Protein AF-A0A6P0NSG4-F1 (afdb_monomer)

Foldseek 3Di:
DPPQDDDDDDDDDPPHPPDDDDPVVVVVVVCVVVVVDDDDPDPPDD

Sequence (46 aa):
MNNYQYYLGSCLPDDASSYVRQKADEEIDQGIKAGEFCFVLNSRQN

Structure (mmCIF, N/CA/C/O backbone):
data_AF-A0A6P0NSG4-F1
#
_entry.id   AF-A0A6P0NSG4-F1
#
loop_
_atom_site.group_PDB
_atom_site.id
_atom_site.type_symbol
_atom_site.label_atom_id
_atom_site.label_alt_id
_atom_site.label_comp_id
_atom_site.label_asym_id
_atom_site.label_entity_id
_atom_site.label_seq_id
_atom_site.pdbx_PDB_ins_code
_atom_site.Cartn_x
_atom_site.Cartn_y
_atom_site.Cartn_z
_atom_site.occupancy
_atom_site.B_iso_or_equiv
_atom_site.auth_seq_id
_atom_site.auth_comp_id
_atom_site.auth_as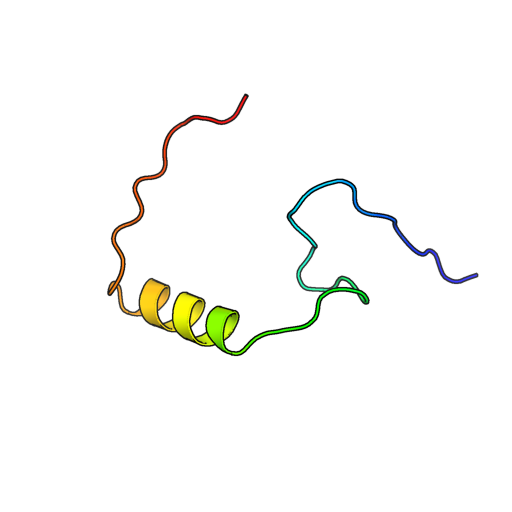ym_id
_atom_site.auth_atom_id
_atom_site.pdbx_PDB_model_num
ATOM 1 N N . MET A 1 1 ? 19.261 -14.021 -20.961 1.00 42.72 1 MET A N 1
ATOM 2 C CA . MET A 1 1 ? 19.129 -12.548 -21.001 1.00 42.72 1 MET A CA 1
ATOM 3 C C . MET A 1 1 ? 18.206 -12.149 -19.871 1.00 42.72 1 MET A C 1
ATOM 5 O O . MET A 1 1 ? 17.109 -12.683 -19.806 1.00 42.72 1 MET A O 1
ATOM 9 N N . ASN A 1 2 ? 18.681 -11.323 -18.941 1.00 63.47 2 ASN A N 1
ATOM 10 C CA . ASN A 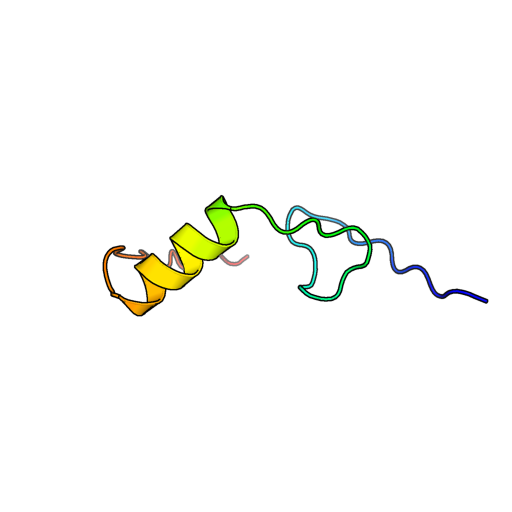1 2 ? 17.878 -10.875 -17.809 1.00 63.47 2 ASN A CA 1
ATOM 11 C C . ASN A 1 2 ? 16.899 -9.804 -18.317 1.00 63.47 2 ASN A C 1
ATOM 13 O O . ASN A 1 2 ? 17.346 -8.768 -18.809 1.00 63.47 2 ASN A O 1
ATOM 17 N N . ASN A 1 3 ? 15.595 -10.090 -18.294 1.00 71.62 3 ASN A N 1
ATOM 18 C CA . ASN A 1 3 ? 14.551 -9.159 -18.729 1.00 71.62 3 ASN A CA 1
ATOM 19 C C . ASN A 1 3 ? 14.346 -8.118 -17.619 1.00 71.62 3 ASN A C 1
ATOM 21 O O . ASN A 1 3 ? 13.445 -8.234 -16.795 1.00 71.62 3 ASN A O 1
ATOM 25 N N . TYR A 1 4 ? 15.246 -7.136 -17.549 1.00 71.94 4 TYR A N 1
ATOM 26 C CA . TYR A 1 4 ? 15.131 -6.043 -16.591 1.00 71.94 4 TYR A CA 1
ATOM 27 C C . TYR A 1 4 ? 14.016 -5.096 -17.039 1.00 71.94 4 TYR A C 1
ATOM 29 O O . TYR A 1 4 ? 14.158 -4.374 -18.028 1.00 71.94 4 TYR A O 1
ATOM 37 N N . GLN A 1 5 ? 12.898 -5.120 -16.320 1.00 77.00 5 GLN A N 1
ATOM 38 C CA . GLN A 1 5 ? 11.764 -4.244 -16.572 1.00 77.00 5 GLN A CA 1
ATOM 39 C C . GLN A 1 5 ? 11.983 -2.913 -15.852 1.00 77.00 5 GLN A C 1
ATOM 41 O O . GLN A 1 5 ? 12.068 -2.854 -14.628 1.00 77.00 5 GLN A O 1
ATOM 46 N N . TYR A 1 6 ? 12.106 -1.836 -16.626 1.00 81.00 6 TYR A N 1
ATOM 47 C CA . TYR A 1 6 ? 12.211 -0.488 -16.082 1.00 81.00 6 TYR A CA 1
ATOM 48 C C . TYR A 1 6 ? 10.813 0.055 -15.771 1.00 81.00 6 TYR A C 1
ATOM 50 O O . TYR A 1 6 ? 9.965 0.136 -16.660 1.00 81.00 6 TYR A O 1
ATOM 58 N N . TYR A 1 7 ? 10.581 0.428 -14.514 1.00 78.69 7 TYR A N 1
ATOM 59 C CA . TYR A 1 7 ? 9.314 0.990 -14.053 1.00 78.69 7 TYR A CA 1
ATOM 60 C C . TYR A 1 7 ? 9.385 2.522 -14.034 1.00 78.69 7 TYR A C 1
ATOM 62 O O . TYR A 1 7 ? 10.308 3.105 -13.467 1.00 78.69 7 TYR A O 1
ATOM 70 N N . LEU A 1 8 ? 8.402 3.173 -14.659 1.00 77.88 8 LEU A N 1
ATOM 71 C CA . LEU A 1 8 ? 8.210 4.625 -14.628 1.00 77.88 8 LEU A CA 1
ATOM 72 C C . LEU A 1 8 ? 7.185 4.972 -13.541 1.00 77.88 8 LEU A C 1
ATOM 74 O O . LEU A 1 8 ? 6.052 4.502 -13.602 1.00 77.88 8 LEU A O 1
ATOM 78 N N . GLY A 1 9 ? 7.562 5.812 -12.574 1.00 75.31 9 GLY A N 1
ATOM 79 C CA . GLY A 1 9 ? 6.677 6.283 -11.501 1.00 75.31 9 GLY A CA 1
ATOM 80 C C . GLY A 1 9 ? 7.246 6.056 -10.099 1.00 75.31 9 GLY A C 1
ATOM 81 O O . GLY A 1 9 ? 8.369 5.590 -9.937 1.00 75.31 9 GLY A O 1
ATOM 82 N N . SER A 1 10 ? 6.470 6.420 -9.077 1.00 69.69 10 SER A N 1
ATOM 83 C CA . SER A 1 10 ? 6.863 6.310 -7.662 1.00 69.69 10 SER A CA 1
ATOM 84 C C . SER A 1 10 ? 6.490 4.977 -7.008 1.00 69.69 10 SER A C 1
ATOM 86 O O . SER A 1 10 ? 6.811 4.772 -5.841 1.00 69.69 10 SER A O 1
ATOM 88 N N . CYS A 1 11 ? 5.803 4.086 -7.726 1.00 79.69 11 CYS A N 1
ATOM 89 C CA . CYS A 1 11 ? 5.410 2.774 -7.221 1.00 79.69 11 CYS A CA 1
ATOM 90 C C . CYS A 1 11 ? 6.198 1.691 -7.956 1.00 79.69 11 CYS A C 1
ATOM 92 O O . CYS A 1 11 ? 6.132 1.593 -9.182 1.00 79.69 11 CYS A O 1
ATOM 94 N N . LEU A 1 12 ? 6.928 0.883 -7.194 1.00 85.25 12 LEU A N 1
ATOM 95 C CA . LEU A 1 12 ? 7.559 -0.339 -7.674 1.00 85.25 12 LEU A CA 1
ATOM 96 C C . LEU A 1 12 ? 6.693 -1.541 -7.276 1.00 85.25 12 LEU A C 1
ATOM 98 O O . LEU A 1 12 ? 6.068 -1.495 -6.214 1.00 85.25 12 LEU A O 1
ATOM 102 N N . PRO A 1 13 ? 6.657 -2.604 -8.093 1.00 84.00 13 PRO A N 1
ATOM 103 C CA . PRO A 1 13 ? 6.150 -3.901 -7.657 1.00 84.00 13 PRO A CA 1
ATOM 104 C C . PRO A 1 13 ? 6.889 -4.415 -6.420 1.00 84.00 13 PRO A C 1
ATOM 106 O O . PRO A 1 13 ? 8.060 -4.092 -6.212 1.00 84.00 13 PRO A O 1
ATOM 109 N N . ASP A 1 14 ? 6.217 -5.247 -5.628 1.00 80.69 14 ASP A N 1
ATOM 110 C CA . ASP A 1 14 ? 6.776 -5.860 -4.420 1.00 80.69 14 ASP A CA 1
ATOM 111 C C . ASP A 1 14 ? 7.957 -6.798 -4.715 1.00 80.69 14 ASP A C 1
ATOM 113 O O . ASP A 1 14 ? 8.878 -6.910 -3.906 1.00 80.69 14 ASP A O 1
ATOM 117 N N . ASP A 1 15 ? 7.963 -7.422 -5.894 1.00 83.25 15 ASP A N 1
ATOM 118 C CA . ASP A 1 15 ? 9.006 -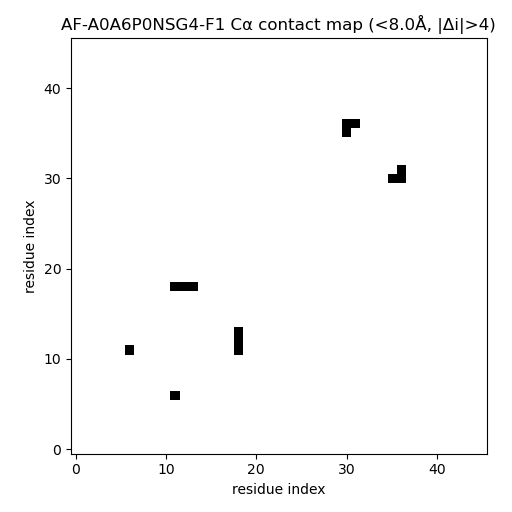8.332 -6.367 1.00 83.25 15 ASP A CA 1
ATOM 119 C C . ASP A 1 15 ? 10.097 -7.636 -7.199 1.00 83.25 15 ASP A C 1
ATOM 121 O O . ASP A 1 15 ? 11.027 -8.286 -7.691 1.00 83.25 15 ASP A O 1
ATOM 125 N N . ALA A 1 16 ? 10.019 -6.310 -7.361 1.00 86.56 16 ALA A N 1
ATOM 126 C CA . ALA A 1 16 ? 10.996 -5.575 -8.145 1.00 86.56 16 ALA A CA 1
ATOM 127 C C . ALA A 1 16 ? 12.382 -5.688 -7.503 1.00 86.56 16 ALA A C 1
ATOM 129 O O . ALA A 1 16 ? 12.596 -5.305 -6.356 1.00 86.56 16 ALA A O 1
ATOM 130 N N . SER A 1 17 ? 13.375 -6.121 -8.282 1.00 85.25 17 SER A N 1
ATOM 131 C CA . SER A 1 17 ? 14.749 -6.290 -7.787 1.00 85.25 17 SER A CA 1
ATOM 132 C C . SER A 1 17 ? 15.395 -4.989 -7.289 1.00 85.25 17 SER A C 1
ATOM 134 O O . SER A 1 17 ? 16.417 -5.031 -6.611 1.00 85.25 17 SER A O 1
ATOM 136 N N . SER A 1 18 ? 14.846 -3.834 -7.674 1.00 85.12 18 SER A N 1
ATOM 137 C CA . SER A 1 18 ? 15.272 -2.503 -7.231 1.00 85.12 18 SER A CA 1
ATOM 138 C C . SER A 1 18 ? 14.505 -1.982 -6.011 1.00 85.12 18 SER A C 1
ATOM 140 O O . SER A 1 18 ? 14.830 -0.904 -5.518 1.00 85.12 18 SER A O 1
ATOM 142 N N . TYR A 1 19 ? 13.472 -2.689 -5.549 1.00 85.94 19 TYR A N 1
ATOM 143 C CA . TYR A 1 19 ? 12.727 -2.319 -4.354 1.00 85.94 19 TYR A CA 1
ATOM 144 C C . TYR A 1 19 ? 13.510 -2.738 -3.107 1.00 85.94 19 TYR A C 1
ATOM 146 O O . TYR A 1 19 ? 13.906 -3.892 -2.950 1.00 85.94 19 TYR A O 1
ATOM 154 N N . VAL A 1 20 ? 13.759 -1.781 -2.214 1.00 87.50 20 VAL A N 1
ATOM 155 C CA . VAL A 1 20 ? 14.454 -2.013 -0.946 1.00 87.50 20 VAL A CA 1
ATOM 156 C C . VAL A 1 20 ? 13.443 -1.830 0.173 1.00 87.50 20 VAL A C 1
ATOM 158 O O . VAL A 1 20 ? 12.968 -0.717 0.391 1.00 87.50 20 VAL A O 1
ATOM 161 N N . ARG A 1 21 ? 13.133 -2.921 0.882 1.00 88.31 21 ARG A N 1
ATOM 162 C CA . ARG A 1 21 ? 12.198 -2.904 2.011 1.00 88.31 21 ARG A CA 1
ATOM 163 C C . ARG A 1 21 ? 12.766 -2.070 3.156 1.00 88.31 21 ARG A C 1
ATOM 165 O O . ARG A 1 21 ? 13.878 -2.316 3.627 1.00 88.31 21 ARG A O 1
ATOM 172 N N . GLN A 1 22 ? 11.992 -1.094 3.607 1.00 90.38 22 GLN A N 1
ATOM 173 C CA . GLN A 1 22 ? 12.325 -0.205 4.712 1.00 90.38 22 GLN A CA 1
ATOM 174 C C . GLN A 1 22 ? 11.512 -0.578 5.951 1.00 90.38 22 GLN A C 1
ATOM 176 O O . GLN A 1 22 ? 10.409 -1.108 5.856 1.00 90.38 22 GLN A O 1
ATOM 18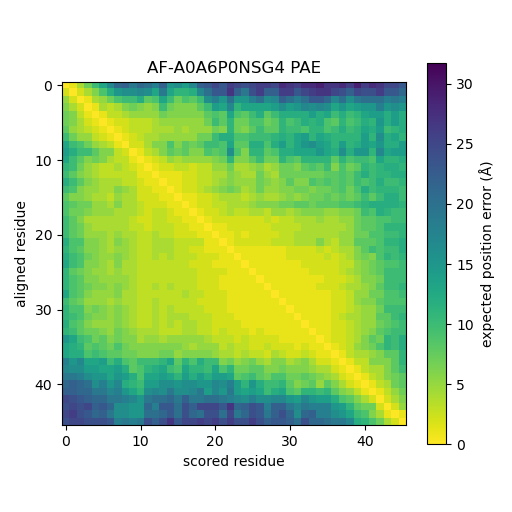1 N N . LYS A 1 23 ? 12.030 -0.245 7.138 1.00 94.81 23 LYS A N 1
ATOM 182 C CA . LYS A 1 23 ? 11.316 -0.468 8.407 1.00 94.81 23 LYS A CA 1
ATOM 183 C C . LYS A 1 23 ? 9.919 0.171 8.406 1.00 94.81 23 LYS A C 1
ATOM 185 O O . LYS A 1 23 ? 8.970 -0.427 8.898 1.00 94.81 23 LYS A O 1
ATOM 190 N N . ALA A 1 24 ? 9.801 1.354 7.802 1.00 92.00 24 ALA A N 1
ATOM 191 C CA . ALA A 1 24 ? 8.537 2.070 7.678 1.00 92.00 24 ALA A CA 1
ATOM 192 C C . ALA A 1 24 ? 7.473 1.275 6.899 1.00 92.00 24 ALA A C 1
ATOM 194 O O . ALA A 1 24 ? 6.296 1.392 7.219 1.00 92.00 24 ALA A O 1
ATOM 195 N N . ASP A 1 25 ? 7.865 0.439 5.931 1.00 91.50 25 ASP A N 1
ATOM 196 C CA . ASP A 1 25 ? 6.916 -0.383 5.167 1.00 91.50 25 ASP A CA 1
ATOM 197 C C . ASP A 1 25 ? 6.212 -1.391 6.084 1.00 91.50 25 ASP A C 1
ATOM 199 O O . ASP A 1 25 ? 5.005 -1.598 5.987 1.00 91.50 25 ASP A O 1
ATOM 203 N N . GLU A 1 26 ? 6.965 -1.995 7.010 1.00 92.94 26 GLU A N 1
ATOM 204 C CA . GLU A 1 26 ? 6.434 -2.943 7.993 1.00 92.94 26 GLU A CA 1
ATOM 205 C C . GLU A 1 26 ? 5.577 -2.255 9.052 1.00 92.94 26 GLU A C 1
ATOM 207 O O . GLU A 1 26 ? 4.501 -2.749 9.377 1.00 92.94 26 GLU A O 1
ATOM 212 N N . GLU A 1 27 ? 6.035 -1.114 9.571 1.00 95.12 27 GLU A N 1
ATOM 213 C CA . GLU A 1 27 ? 5.292 -0.321 10.557 1.00 95.12 27 GLU A CA 1
ATOM 214 C C . GLU A 1 27 ? 3.946 0.142 9.990 1.00 95.12 27 GLU A C 1
ATOM 216 O O . GLU A 1 27 ? 2.912 0.007 10.648 1.00 95.12 27 GLU A O 1
ATOM 221 N N . ILE A 1 28 ? 3.943 0.624 8.744 1.00 91.62 28 ILE A N 1
ATOM 222 C CA . ILE A 1 28 ? 2.720 1.008 8.042 1.00 91.62 28 ILE A CA 1
ATOM 223 C C . ILE A 1 28 ? 1.837 -0.224 7.839 1.00 91.62 28 ILE A C 1
ATOM 225 O O . ILE A 1 28 ? 0.700 -0.209 8.293 1.00 91.62 28 ILE A O 1
ATOM 229 N N . ASP A 1 29 ? 2.330 -1.308 7.230 1.00 91.00 29 ASP A N 1
ATOM 230 C CA . ASP A 1 29 ? 1.527 -2.516 6.974 1.00 91.00 29 ASP A CA 1
ATOM 231 C C . ASP A 1 29 ? 0.864 -3.070 8.251 1.00 91.00 29 ASP A C 1
ATOM 233 O O . ASP A 1 29 ? -0.326 -3.402 8.252 1.00 91.00 29 ASP A O 1
ATOM 237 N N . GLN A 1 30 ? 1.601 -3.110 9.363 1.00 95.31 30 GLN A N 1
ATOM 238 C CA . GLN A 1 30 ? 1.077 -3.548 10.656 1.00 95.31 30 GLN A CA 1
ATOM 239 C C . GLN A 1 30 ? 0.024 -2.586 11.213 1.00 95.31 30 GLN A C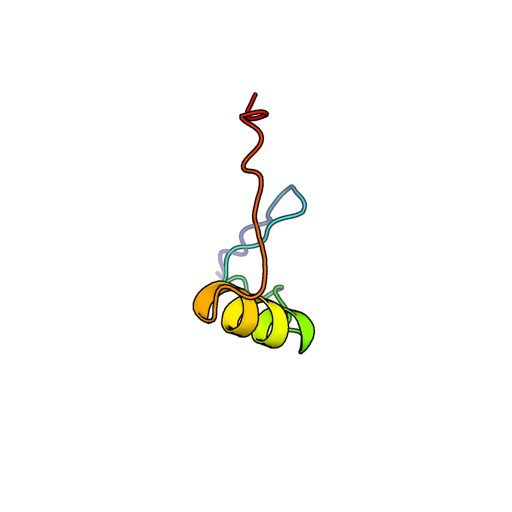 1
ATOM 241 O O . GLN A 1 30 ? -1.058 -3.038 11.593 1.00 95.31 30 GLN A O 1
ATOM 246 N N . GLY A 1 31 ? 0.289 -1.277 11.219 1.00 94.56 31 GLY A N 1
ATOM 247 C CA . GLY A 1 31 ? -0.671 -0.288 11.715 1.00 94.56 31 GLY A CA 1
ATOM 248 C C . GLY A 1 31 ? -1.942 -0.213 10.859 1.00 94.56 31 GLY A C 1
ATOM 249 O O . GLY A 1 31 ? -3.038 -0.035 11.392 1.00 94.56 31 GLY A O 1
ATOM 250 N N . ILE A 1 32 ? -1.844 -0.448 9.541 1.00 91.62 32 ILE A N 1
ATOM 251 C CA . ILE A 1 32 ? -3.013 -0.592 8.654 1.00 91.62 32 ILE A CA 1
ATOM 252 C C . ILE A 1 32 ? -3.867 -1.779 9.098 1.00 91.62 32 ILE A C 1
ATOM 254 O O . ILE A 1 32 ? -5.075 -1.632 9.288 1.00 91.62 32 ILE A O 1
ATOM 258 N N . LYS A 1 33 ? -3.250 -2.951 9.286 1.00 91.44 33 LYS A N 1
ATOM 259 C CA . LYS A 1 33 ? -3.947 -4.179 9.704 1.00 91.44 33 LYS A CA 1
ATOM 260 C C . LYS A 1 33 ? -4.562 -4.060 11.098 1.00 91.44 33 LYS A C 1
ATOM 262 O O . LYS A 1 33 ? -5.609 -4.651 11.347 1.00 91.44 33 LYS A O 1
ATOM 267 N N . ALA A 1 34 ? -3.932 -3.294 11.983 1.00 96.06 34 ALA A N 1
ATOM 268 C CA . ALA A 1 34 ? -4.427 -3.007 13.325 1.00 96.06 34 ALA A CA 1
ATOM 269 C C . ALA A 1 34 ? -5.531 -1.929 13.359 1.00 96.06 34 ALA A C 1
ATOM 271 O O . ALA A 1 34 ? -6.162 -1.741 14.397 1.00 96.06 34 ALA A O 1
ATOM 272 N N . GLY A 1 35 ? -5.797 -1.238 12.243 1.00 92.31 35 GLY A N 1
ATOM 273 C CA . GLY A 1 35 ? -6.776 -0.150 12.181 1.00 92.31 35 GLY A CA 1
ATOM 274 C C . GLY A 1 35 ? -6.309 1.144 12.857 1.00 92.31 35 GLY A C 1
ATOM 275 O O . GLY A 1 35 ? -7.137 1.978 13.214 1.00 92.31 35 GLY A O 1
ATOM 276 N N . GLU A 1 36 ? -4.997 1.325 13.037 1.00 94.31 36 GLU A N 1
ATOM 277 C CA . GLU A 1 36 ? -4.400 2.511 13.673 1.00 94.31 36 GLU A CA 1
ATOM 278 C C . GLU A 1 36 ? -4.438 3.751 12.769 1.00 94.31 36 GLU A C 1
ATOM 280 O O . GLU A 1 36 ? -4.325 4.884 13.241 1.00 94.31 36 GLU A O 1
ATOM 285 N N . PHE A 1 37 ? -4.641 3.550 11.466 1.00 87.00 37 PHE A N 1
ATOM 286 C CA . PHE A 1 37 ? -4.736 4.613 10.475 1.00 87.00 37 PHE A CA 1
ATOM 287 C C . PHE A 1 37 ? -6.130 4.663 9.847 1.00 87.00 37 PHE A C 1
ATOM 289 O O . PHE A 1 37 ? -6.730 3.639 9.521 1.00 87.00 37 PHE A O 1
ATOM 296 N N . CYS A 1 38 ? -6.623 5.878 9.604 1.00 82.69 38 CYS A N 1
ATOM 297 C CA . CYS A 1 38 ? -7.821 6.118 8.808 1.00 82.69 38 CYS A CA 1
ATOM 298 C C . CYS A 1 38 ? -7.402 6.600 7.414 1.00 82.69 38 CYS A C 1
ATOM 300 O O . CYS A 1 38 ? -6.886 7.709 7.264 1.00 82.69 38 CYS A O 1
ATOM 302 N N . PHE A 1 39 ? -7.609 5.769 6.392 1.00 73.56 39 PHE A N 1
ATOM 303 C CA . PHE A 1 39 ? -7.321 6.144 5.009 1.00 73.56 39 PHE A CA 1
ATOM 304 C C . PHE A 1 39 ? -8.543 6.791 4.378 1.00 73.56 39 PHE A C 1
ATOM 306 O O . PHE A 1 39 ? -9.579 6.155 4.189 1.00 73.56 39 PHE A O 1
ATOM 313 N N . VAL A 1 40 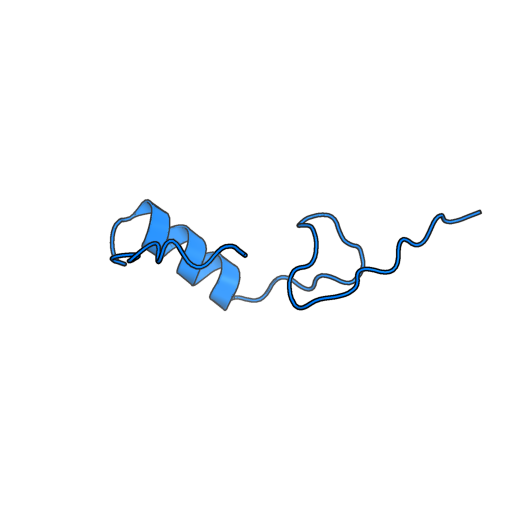? -8.399 8.052 3.982 1.00 72.06 40 VAL A N 1
ATOM 314 C CA . VAL A 1 40 ? -9.343 8.687 3.065 1.00 72.06 40 VAL A CA 1
ATOM 315 C C . VAL A 1 40 ? -8.893 8.344 1.652 1.00 72.06 40 VAL A C 1
ATOM 317 O O . VAL A 1 40 ? -7.997 8.986 1.098 1.00 72.06 40 VAL A O 1
ATOM 320 N N . LEU A 1 41 ? -9.505 7.312 1.070 1.00 66.25 41 LEU A N 1
ATOM 321 C CA . LEU A 1 41 ? -9.366 7.026 -0.353 1.00 66.25 41 LEU A CA 1
ATOM 322 C C . LEU A 1 41 ? -10.020 8.172 -1.127 1.00 66.25 41 LEU A C 1
ATOM 324 O O . LEU A 1 41 ? -11.232 8.212 -1.321 1.00 66.25 41 LEU A O 1
ATOM 328 N N . ASN A 1 42 ? -9.211 9.148 -1.533 1.00 58.75 42 ASN A N 1
ATOM 329 C CA . ASN A 1 42 ? -9.664 10.155 -2.475 1.00 58.75 42 ASN A CA 1
ATOM 330 C C . ASN A 1 42 ? -9.808 9.489 -3.842 1.00 58.75 42 ASN A C 1
ATOM 332 O O . ASN A 1 42 ? -8.856 8.903 -4.348 1.00 58.75 42 ASN A O 1
ATOM 336 N N . SER A 1 43 ? -10.963 9.657 -4.480 1.00 65.31 43 SER A N 1
ATOM 337 C CA . SER A 1 43 ? -11.277 9.177 -5.834 1.00 65.31 43 SER A CA 1
ATOM 338 C C . SER A 1 43 ? -10.442 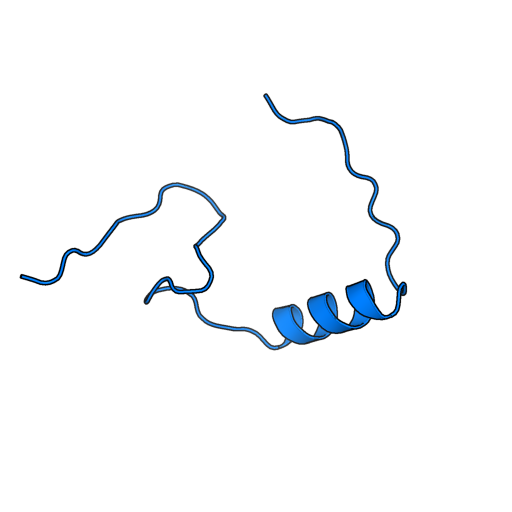9.841 -6.939 1.00 65.31 43 SER A C 1
ATOM 340 O O . SER A 1 43 ? -10.817 9.798 -8.107 1.00 65.31 43 SER A O 1
ATOM 342 N N . ARG A 1 44 ? -9.311 10.479 -6.611 1.00 64.56 44 ARG A N 1
ATOM 343 C CA . ARG A 1 44 ? -8.402 11.055 -7.603 1.00 64.56 44 ARG A CA 1
ATOM 344 C C . ARG A 1 44 ? -7.561 9.947 -8.228 1.00 64.56 44 ARG A C 1
ATOM 346 O O . ARG A 1 44 ? -6.376 9.812 -7.954 1.00 64.56 44 ARG A O 1
ATOM 353 N N . GLN A 1 45 ? -8.230 9.179 -9.074 1.00 51.88 45 GLN A N 1
ATOM 354 C CA . GLN A 1 45 ? -7.649 8.393 -10.145 1.00 51.88 45 GLN A CA 1
ATOM 355 C C . GLN A 1 45 ? -8.181 9.006 -11.444 1.00 51.88 45 GLN A C 1
ATOM 357 O O . GLN A 1 45 ? -9.324 8.766 -11.819 1.00 51.88 45 GLN A O 1
ATOM 362 N N . ASN A 1 46 ? -7.373 9.863 -12.064 1.00 46.88 46 ASN A N 1
ATOM 363 C CA . ASN A 1 46 ? -7.396 10.067 -13.511 1.00 46.88 46 ASN A CA 1
ATOM 364 C C . ASN A 1 46 ? -6.153 9.380 -14.064 1.00 46.88 46 ASN A C 1
ATOM 366 O O . ASN A 1 46 ? -5.107 9.488 -13.380 1.00 46.88 46 ASN A O 1
#

Secondary structure (DSSP, 8-state):
-----PPPSS---TT-TT----HHHHHHHHHHHHT-S---------

Solvent-accessible surface area (backbone atoms only — not comparable to full-atom values): 3403 Å² total; per-residue (Å²): 131,85,85,79,80,85,78,86,74,96,72,74,59,93,81,38,91,85,58,76,90,48,72,65,58,55,53,48,56,50,35,54,75,70,60,76,57,87,82,79,83,68,84,84,75,131

pLDDT: mean 80.54, std 13.16, range [42.72, 96.06]

Radius of gyration: 14.63 Å; Cα contacts (8 Å, |Δi|>4): 7; chains: 1; bounding box: 30×24×35 Å

Mean predicted aligned error: 7.91 Å

=== Feature glossary ===
Feature key, reading from the visual/contextual features back to the raw sequence:

Rendered structure images. Six rendered views show the 3D structure from the faces of a cube — i.e. along ±x, ±y, ±z. Rendering representation is drawn randomly per protein from cartoon (secondary-structure ribbons), sticks (backbone bonds), or molecular surface; coloring is either N→C rainbow (blue at the N-terminus through red at the C-terminus) or one color per chain.

Contact-map, Ramachandran, and PAE plots. The contact map is a binary N×N matrix image: pixel (i, j) is dark where Cα_i and Cα_j are within 8 Å and |i−j|>4. Because the |i−j|>4 filter removes local helical contacts, off-diagonal stripes parallel to the main diagonal indicate parallel β-sheets; stripes perpendicular to it indicate antiparallel β-sheets. The Ramachandran plot scatters every residue's (φ, ψ) pair against the sterically allowed regions. The PAE heatmap renders the predicted-aligned-error matrix.

InterPro / GO / CATH / organism. Database cross-references. InterPro integrates a dozen domain/fa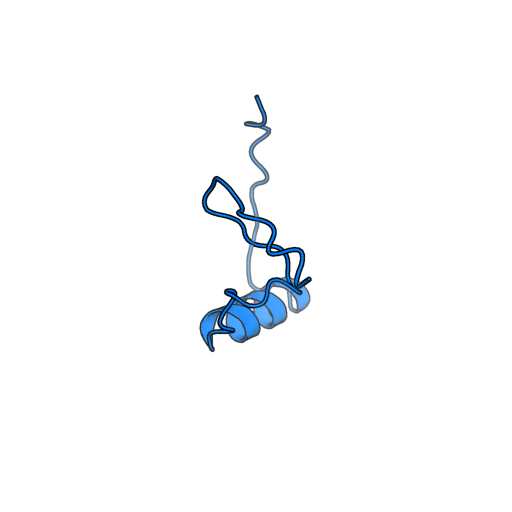mily signature databases into unified entries with residue-range hits. GO terms attach function/process/location labels with evidence codes. CATH codes position the fold in a four-level structural taxonomy. Organism is the NCBI-taxonomy species name.

Nearest PDB structures. The Foldseek neighbor list gives the closest experimentally determined structures in the PDB, ranked by structural alignment. TM-score near 1 means near-identical fold; near 0.3 means only rough topology match. This is how one finds what a novel AlphaFold prediction most resembles in the solved-structure universe.

Predicted aligned error. PAE(i, j) answers: if I align the predicted and true structures on residue i, how far off (in Å) do I expect residue j to be? A block-diagonal PAE matrix with low values on the blocks and high values off-diagonal is the signature of a multi-domain protein with confidently predicted domains but uncertain inter-domain orientation.

Solvent-accessible surface area. Accessible surface area quantifies burial. A residue with SASA near zero is packed into the hydrophobic core; one with SASA >100 Å² sits on the surface. Computed here via the Shrake–Rupley numerical algorithm with a 1.4 Å probe.

B-factor. B-factor (Debye–Waller factor) reflects atomic displacement in the crystal lattice. It is an experimental observable (units Å²), not a prediction; low values mean the atom is pinned down, high values mean it moves or is heterogeneous across the crystal.

pLDDT. For AlphaFold models, the B-factor field carries pLDDT — the model's own estimate of local accuracy on a 0–100 scale. Regions with pLDDT<50 should be treated as essentially unmodeled; they often correspond to intrinsically disordered segments.

Backbone torsions (φ/ψ). φ (phi) and ψ (psi) are the two rotatable backbone dihedrals per residue: φ is the C(i-1)–N–Cα–C torsion, ψ is the N–Cα–C–N(i+1) torsion, both in degrees on (−180°, 180°]. α-helical residues cluster near (−60°, −45°); β-strand residues near (−120°, +130°). A Ramachandran plot is simply a scatter of (φ, ψ) for every residue.

Radius of gyration, Cα contacts, bounding box. Radius of gyration (Rg) is the root-mean-square distance of Cα atoms from their centroid — a single number for overall size and compactness. A globular 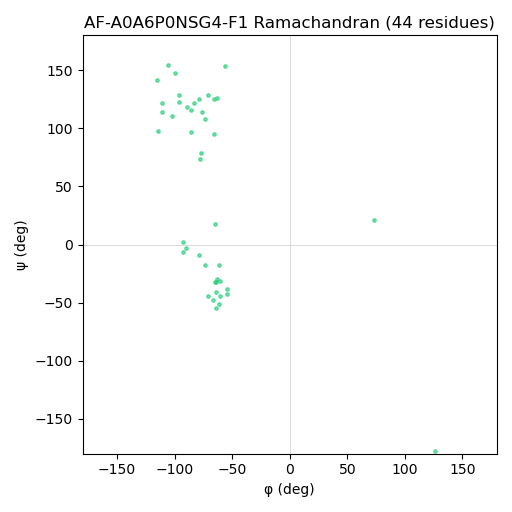domain of N residues has Rg ≈ 2.2·N^0.38 Å; an extended or disordered chain has a much larger Rg. The Cα contact count is the number of residue pairs whose Cα atoms are within 8 Å and are more than four positions apart in sequence — a standard proxy for tertiary packing density. The bounding box is the smallest axis-aligned box enclosing all Cα atoms.

Secondary structure (3-state, P-SEA). Three-state secondary structure (P-SEA) collapses the eight DSSP classes into helix (a), strand (b), and coil (c). P-SEA assigns these from Cα geometry alone — distances and angles — without requiring backbone oxygens, so it works on any Cα trace.

Secondary structure (8-state, DSSP). DSSP 8-state secondary structure assigns each residue one of H (α-helix), G (3₁₀-helix), I (π-helix), E (extended β-strand), B (isolated β-bridge), T (hydrogen-bonded turn), S (bend), or '-' (coil). The assignment is computed from backbone hydrogen-bond geometry via the Kabsch–Sander algorithm.

Foldseek 3Di. A 3Di character summarizes, for each residue, the relative orientation of the Cα frame of its nearest spatial neighbor. Because it encodes fold topology rather than chemistry, 3Di alignments detect remote structural similarity that sequence alignment misses.

mmCIF coordinates. The mmCIF block holds the 3D Cartesian coordinates of each backbone atom (N, Cα, C, O) in ångströms. mmCIF is the PDB's canonical archive format — a tagged-loop text representation of the atomic model.

Sequence. Sequence gives the chain of amino acids in standard one-letter code (A=alanine, C=cysteine, …, Y=tyrosine), read N→C. It is the only feature that is directly encoded by the gene; all structural features are derived from the folded form of this sequence.